Protein AF-A0A2A5YQD4-F1 (afdb_monomer_lite)

Structure (mmCIF, N/CA/C/O backbone):
data_AF-A0A2A5YQD4-F1
#
_entry.id   AF-A0A2A5YQD4-F1
#
loop_
_atom_site.group_PDB
_atom_site.id
_atom_site.type_symbol
_atom_site.label_atom_id
_atom_site.label_alt_id
_atom_site.label_comp_id
_atom_site.label_asym_id
_atom_site.label_entity_id
_atom_site.label_seq_id
_atom_site.pdbx_PDB_ins_code
_atom_site.Cartn_x
_atom_site.Cartn_y
_atom_site.Cartn_z
_atom_site.occupancy
_atom_site.B_iso_or_equiv
_atom_site.auth_seq_id
_atom_site.auth_comp_id
_atom_site.auth_asym_id
_atom_site.auth_atom_id
_atom_site.pdbx_PDB_model_num
ATOM 1 N N . MET A 1 1 ? -6.528 -7.955 1.703 1.00 68.44 1 MET A N 1
ATOM 2 C CA . MET A 1 1 ? -5.644 -9.121 1.911 1.00 68.44 1 MET A CA 1
ATOM 3 C C . MET A 1 1 ? -5.864 -9.745 3.277 1.00 68.44 1 MET A C 1
ATOM 5 O O . MET A 1 1 ? -5.708 -9.055 4.274 1.00 68.44 1 MET A O 1
ATOM 9 N N . ARG A 1 2 ? -6.193 -11.047 3.312 1.00 68.81 2 ARG A N 1
ATOM 10 C CA . ARG A 1 2 ? -6.536 -11.787 4.546 1.00 68.81 2 ARG A CA 1
ATOM 11 C C . ARG A 1 2 ? -5.654 -13.015 4.829 1.00 68.81 2 ARG A C 1
ATOM 13 O O . ARG A 1 2 ? -5.404 -13.325 5.985 1.00 68.81 2 ARG A O 1
ATOM 20 N N . PHE A 1 3 ? -5.170 -13.711 3.791 1.00 77.81 3 PHE A N 1
ATOM 21 C CA . PHE A 1 3 ? -4.450 -14.997 3.927 1.00 77.81 3 PHE A CA 1
ATOM 22 C C . PHE A 1 3 ? -3.037 -15.012 3.324 1.00 77.81 3 PHE A C 1
ATOM 24 O O . PHE A 1 3 ? -2.379 -16.049 3.323 1.00 77.81 3 PHE A O 1
ATOM 31 N N . VAL A 1 4 ? -2.567 -13.879 2.797 1.00 82.31 4 VAL A N 1
ATOM 32 C CA . VAL A 1 4 ? -1.233 -13.752 2.198 1.00 82.31 4 VAL A CA 1
ATOM 33 C C . VAL A 1 4 ? -0.372 -12.906 3.123 1.00 82.31 4 VAL A C 1
ATOM 35 O O . VAL A 1 4 ? -0.732 -11.779 3.454 1.00 82.31 4 VAL A O 1
ATOM 38 N N . GLY A 1 5 ? 0.761 -13.456 3.560 1.00 84.06 5 GLY A N 1
ATOM 39 C CA . GLY A 1 5 ? 1.696 -12.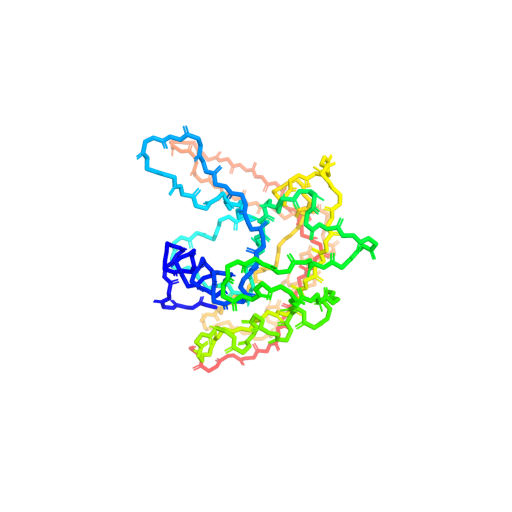734 4.414 1.00 84.06 5 GLY A CA 1
ATOM 40 C C . GLY A 1 5 ? 2.497 -11.695 3.631 1.00 84.06 5 GLY A C 1
ATOM 41 O O . GLY A 1 5 ? 2.782 -11.872 2.449 1.00 84.06 5 GLY A O 1
ATOM 42 N N . HIS A 1 6 ? 2.961 -10.649 4.314 1.00 86.12 6 HIS A N 1
ATOM 43 C CA . HIS A 1 6 ? 3.732 -9.546 3.723 1.00 86.12 6 HIS A CA 1
ATOM 44 C C . HIS A 1 6 ? 4.909 -9.994 2.826 1.00 86.12 6 HIS A C 1
ATOM 46 O O . HIS A 1 6 ? 5.147 -9.442 1.754 1.00 86.12 6 HIS A O 1
ATOM 52 N N . ARG A 1 7 ? 5.639 -11.048 3.218 1.00 87.88 7 ARG A N 1
ATOM 53 C CA . ARG A 1 7 ? 6.752 -11.585 2.410 1.00 87.88 7 ARG A CA 1
ATOM 54 C C . ARG A 1 7 ? 6.293 -12.218 1.099 1.00 87.88 7 ARG A C 1
ATOM 56 O O . ARG A 1 7 ? 7.039 -12.195 0.122 1.00 87.88 7 ARG A O 1
ATOM 63 N N . ASP A 1 8 ? 5.104 -12.804 1.082 1.00 90.75 8 ASP A N 1
ATOM 64 C CA . ASP A 1 8 ? 4.546 -13.408 -0.122 1.00 90.75 8 ASP A CA 1
ATOM 65 C C . ASP A 1 8 ? 4.038 -12.330 -1.075 1.00 90.75 8 ASP A C 1
ATOM 67 O O . ASP A 1 8 ? 4.294 -12.433 -2.273 1.00 90.75 8 ASP A O 1
ATOM 71 N N . VAL A 1 9 ? 3.466 -11.244 -0.546 1.00 90.75 9 VAL A N 1
ATOM 72 C CA . VAL A 1 9 ? 3.140 -10.026 -1.311 1.00 90.75 9 VAL A CA 1
ATOM 73 C C . VAL A 1 9 ? 4.381 -9.482 -2.003 1.00 90.75 9 VAL A C 1
ATOM 75 O O . VAL A 1 9 ? 4.385 -9.332 -3.222 1.00 90.75 9 VAL A O 1
ATOM 78 N N . ALA A 1 10 ? 5.471 -9.278 -1.256 1.00 91.62 10 ALA A N 1
ATOM 79 C CA . ALA A 1 10 ? 6.728 -8.788 -1.817 1.00 91.62 10 ALA A CA 1
ATOM 80 C C . ALA A 1 10 ? 7.238 -9.677 -2.963 1.00 91.62 10 ALA A C 1
ATOM 82 O O . ALA A 1 10 ? 7.628 -9.175 -4.013 1.00 91.62 10 ALA A O 1
ATOM 83 N N . ARG A 1 11 ? 7.171 -11.006 -2.808 1.00 92.69 11 ARG A N 1
ATOM 84 C CA . ARG A 1 11 ? 7.558 -11.961 -3.863 1.00 92.69 11 ARG A CA 1
ATOM 85 C C . ARG A 1 11 ? 6.625 -11.925 -5.074 1.00 92.69 11 ARG A C 1
ATOM 87 O O . ARG A 1 11 ? 7.086 -12.117 -6.196 1.00 92.69 11 ARG A O 1
ATOM 94 N N . ILE A 1 12 ? 5.319 -11.764 -4.861 1.00 94.69 12 ILE A N 1
ATOM 95 C CA . ILE A 1 12 ? 4.324 -11.658 -5.935 1.00 94.69 12 ILE A CA 1
ATOM 96 C C . ILE A 1 12 ? 4.598 -10.404 -6.766 1.00 94.69 12 ILE A C 1
ATOM 98 O O . ILE A 1 12 ? 4.751 -10.514 -7.982 1.00 94.69 12 ILE A O 1
ATOM 102 N N . VAL A 1 13 ? 4.750 -9.257 -6.102 1.00 94.56 13 VAL A N 1
ATOM 103 C CA . VAL A 1 13 ? 5.041 -7.974 -6.747 1.00 94.56 13 VAL A CA 1
ATOM 104 C C . VAL A 1 13 ? 6.392 -8.019 -7.462 1.00 94.56 13 VAL A C 1
ATOM 106 O O . VAL A 1 13 ? 6.462 -7.681 -8.638 1.00 94.56 13 VAL A O 1
ATOM 109 N N . GLU A 1 14 ? 7.450 -8.532 -6.822 1.00 94.50 14 GLU A N 1
ATOM 110 C CA . GLU A 1 14 ? 8.766 -8.706 -7.456 1.00 94.50 14 GLU A CA 1
ATOM 111 C C . GLU A 1 14 ? 8.674 -9.507 -8.766 1.00 94.50 14 GLU A C 1
ATOM 113 O O . GLU A 1 14 ? 9.272 -9.132 -9.778 1.00 94.50 14 GLU A O 1
ATOM 118 N N . ARG A 1 15 ? 7.910 -10.606 -8.777 1.00 94.19 15 ARG A N 1
ATOM 119 C CA . ARG A 1 15 ? 7.717 -11.415 -9.989 1.00 94.19 15 ARG A CA 1
ATOM 120 C C . ARG A 1 15 ? 6.941 -10.668 -11.070 1.00 94.19 15 ARG A C 1
ATOM 122 O O . ARG A 1 15 ? 7.309 -10.791 -12.236 1.00 94.19 15 ARG A O 1
ATOM 129 N N . ALA A 1 16 ? 5.905 -9.915 -10.704 1.00 95.31 16 ALA A N 1
ATOM 130 C CA . ALA A 1 16 ? 5.128 -9.115 -11.648 1.00 95.31 16 ALA A CA 1
ATOM 131 C C . ALA A 1 16 ? 5.992 -8.022 -12.298 1.00 95.31 16 ALA A C 1
ATOM 133 O O . ALA A 1 16 ? 6.056 -7.946 -13.524 1.00 95.31 16 ALA A O 1
ATOM 134 N N . LEU A 1 17 ? 6.760 -7.273 -11.497 1.00 94.94 17 LEU A N 1
ATOM 135 C CA . LEU A 1 17 ? 7.699 -6.248 -11.974 1.00 94.94 17 LEU A CA 1
ATOM 136 C C . LEU A 1 17 ? 8.700 -6.827 -12.981 1.00 94.94 17 LEU A C 1
ATOM 138 O O . LEU A 1 17 ? 8.888 -6.283 -14.069 1.00 94.94 17 LEU A O 1
ATOM 142 N N . ARG A 1 18 ? 9.300 -7.981 -12.657 1.00 93.12 18 ARG A N 1
ATOM 143 C CA . ARG A 1 18 ? 10.230 -8.673 -13.563 1.00 93.12 18 ARG A CA 1
ATOM 144 C C . ARG A 1 18 ? 9.552 -9.163 -14.845 1.00 93.12 18 ARG A C 1
ATOM 146 O O . ARG A 1 18 ? 10.165 -9.088 -15.907 1.00 93.12 18 ARG A O 1
ATOM 153 N N . ARG A 1 19 ? 8.314 -9.666 -14.765 1.00 93.56 19 ARG A N 1
ATOM 154 C CA . ARG A 1 19 ? 7.545 -10.152 -15.925 1.00 93.56 19 ARG A CA 1
ATOM 155 C C . ARG A 1 19 ? 7.179 -9.020 -16.884 1.00 93.56 19 ARG A C 1
ATOM 157 O O . ARG A 1 19 ? 7.265 -9.215 -18.092 1.00 93.56 19 ARG A O 1
ATOM 164 N N . CYS A 1 20 ? 6.835 -7.851 -16.353 1.00 95.12 20 CYS A N 1
ATOM 165 C CA . CYS A 1 20 ? 6.556 -6.653 -17.145 1.00 95.12 20 CYS A CA 1
ATOM 166 C C . CYS A 1 20 ? 7.819 -5.967 -17.681 1.00 95.12 20 CYS A C 1
ATOM 168 O O . CYS A 1 20 ? 7.713 -5.051 -18.489 1.00 95.12 20 CYS A O 1
ATOM 170 N N . GLY A 1 21 ? 9.011 -6.393 -17.255 1.00 94.81 21 GLY A N 1
ATOM 171 C CA . GLY A 1 21 ? 10.259 -5.742 -17.644 1.00 94.81 21 GLY A CA 1
ATOM 172 C C . GLY A 1 21 ? 10.433 -4.361 -17.014 1.00 94.81 21 GLY A C 1
ATOM 173 O O . GLY A 1 21 ? 11.082 -3.503 -17.603 1.00 94.81 21 GLY A O 1
ATOM 174 N N . VAL A 1 22 ? 9.857 -4.118 -15.834 1.00 95.69 22 VAL A N 1
ATOM 175 C CA . VAL A 1 22 ? 10.025 -2.838 -15.135 1.00 95.69 22 VAL A CA 1
ATOM 176 C C . VAL A 1 22 ? 11.511 -2.634 -14.801 1.00 95.69 22 VAL A C 1
ATOM 178 O O . VAL A 1 22 ? 12.135 -3.562 -14.272 1.00 95.69 22 VAL A O 1
ATOM 181 N N . PRO A 1 23 ? 12.098 -1.455 -15.086 1.00 94.62 23 PRO A N 1
ATOM 182 C CA . PRO A 1 23 ? 13.518 -1.172 -14.871 1.00 94.62 23 PRO A CA 1
ATOM 183 C C . PRO A 1 23 ? 13.825 -0.917 -13.385 1.00 94.62 23 PRO A C 1
ATOM 185 O O . PRO A 1 23 ? 14.161 0.187 -12.977 1.00 94.62 23 PRO A O 1
ATOM 188 N N . ILE A 1 24 ? 13.654 -1.933 -12.542 1.00 93.88 24 ILE A N 1
ATOM 189 C CA . ILE A 1 24 ? 13.845 -1.841 -11.088 1.00 93.88 24 ILE A CA 1
ATOM 190 C C . ILE A 1 24 ? 15.327 -1.878 -10.701 1.00 93.88 24 ILE A C 1
ATOM 192 O O . ILE A 1 24 ? 16.132 -2.579 -11.317 1.00 93.88 24 ILE A O 1
ATOM 196 N N . THR A 1 25 ? 15.681 -1.190 -9.617 1.00 91.50 25 THR A N 1
ATOM 197 C CA . THR A 1 25 ? 17.042 -1.220 -9.059 1.00 91.50 25 THR A CA 1
ATOM 198 C C . THR A 1 25 ? 17.227 -2.340 -8.031 1.00 91.50 25 THR A C 1
ATOM 200 O O . THR A 1 25 ? 16.292 -2.791 -7.359 1.00 91.50 25 THR A O 1
ATOM 203 N N . TYR A 1 26 ? 18.475 -2.791 -7.884 1.00 89.88 26 TYR A N 1
ATOM 204 C CA . TYR A 1 26 ? 18.849 -3.894 -6.999 1.00 89.88 26 TYR A CA 1
ATOM 205 C C . TYR A 1 26 ? 19.779 -3.433 -5.866 1.00 89.88 26 TYR A C 1
ATOM 207 O O . TYR A 1 26 ? 20.384 -2.358 -5.899 1.00 89.88 26 TYR A O 1
ATOM 215 N N . SER A 1 27 ? 19.876 -4.229 -4.803 1.00 88.88 27 SER A N 1
ATOM 216 C CA . SER A 1 27 ? 20.892 -4.053 -3.764 1.00 88.88 27 SER A CA 1
ATOM 217 C C . SER A 1 27 ? 22.297 -4.384 -4.288 1.00 88.88 27 SER A C 1
ATOM 219 O O . SER A 1 27 ? 22.463 -5.248 -5.144 1.00 88.88 27 SER A O 1
ATOM 221 N N . GLU A 1 28 ? 23.318 -3.720 -3.745 1.00 86.12 28 GLU A N 1
ATOM 222 C CA . GLU A 1 28 ? 24.723 -3.819 -4.195 1.00 86.12 28 GLU A CA 1
ATOM 223 C C . GLU A 1 28 ? 25.516 -4.954 -3.508 1.00 86.12 28 GLU A C 1
ATOM 225 O O . GLU A 1 28 ? 26.741 -4.935 -3.452 1.00 86.12 28 GLU A O 1
ATOM 230 N N . GLY A 1 29 ? 24.830 -5.952 -2.941 1.00 83.00 29 GLY A N 1
ATOM 231 C CA . GLY A 1 29 ? 25.470 -7.083 -2.258 1.00 83.00 29 GLY A CA 1
ATOM 232 C C . GLY A 1 29 ? 25.767 -8.274 -3.177 1.00 83.00 29 GLY A C 1
ATOM 233 O O . GLY A 1 29 ? 25.285 -8.348 -4.302 1.00 83.00 29 GLY A O 1
ATOM 234 N N . PHE A 1 30 ? 26.467 -9.287 -2.650 1.00 81.44 30 PHE A N 1
ATOM 235 C CA . PHE A 1 30 ? 26.767 -10.554 -3.352 1.00 81.44 30 PHE A CA 1
ATOM 236 C C . PHE A 1 30 ? 25.527 -11.378 -3.757 1.00 81.44 30 PHE A C 1
ATOM 238 O O . PHE A 1 30 ? 25.631 -12.364 -4.482 1.00 81.44 30 PHE A O 1
ATOM 245 N N . SER A 1 31 ? 24.340 -11.002 -3.285 1.00 84.06 31 SER A N 1
ATOM 246 C CA . SER A 1 31 ? 23.058 -11.554 -3.725 1.00 84.06 31 SER A CA 1
ATOM 247 C C . SER A 1 31 ? 22.077 -10.400 -3.929 1.00 84.06 31 SER A C 1
ATOM 249 O O . SER A 1 31 ? 21.348 -10.059 -2.993 1.00 84.06 31 SER A O 1
ATOM 251 N N . PRO A 1 32 ? 22.087 -9.765 -5.117 1.00 84.31 32 PRO A N 1
ATOM 252 C CA . PRO A 1 32 ? 21.243 -8.617 -5.410 1.00 84.31 32 PRO A CA 1
ATOM 253 C C . PRO A 1 32 ? 19.763 -8.954 -5.228 1.00 84.31 32 PRO A C 1
ATOM 255 O O . PRO A 1 32 ? 19.257 -9.962 -5.725 1.00 84.31 32 PRO A O 1
ATOM 258 N N . ARG A 1 33 ? 19.058 -8.101 -4.492 1.00 84.06 33 ARG A N 1
ATOM 259 C CA . ARG A 1 33 ? 17.612 -8.186 -4.262 1.00 84.06 33 ARG A CA 1
ATOM 260 C C . ARG A 1 33 ? 16.972 -6.919 -4.785 1.00 84.06 33 ARG A C 1
ATOM 262 O O . ARG A 1 33 ? 17.574 -5.853 -4.677 1.00 84.06 33 ARG A O 1
ATOM 269 N N . VAL A 1 34 ? 15.767 -7.039 -5.330 1.00 88.44 34 VAL A N 1
ATOM 270 C CA . VAL A 1 34 ? 14.979 -5.866 -5.714 1.00 88.44 34 VAL A CA 1
ATOM 271 C C . VAL A 1 34 ? 14.804 -4.989 -4.480 1.00 88.44 34 VAL A C 1
ATOM 273 O O . VAL A 1 34 ? 14.445 -5.485 -3.408 1.00 88.44 34 VAL A O 1
ATOM 276 N N . ARG A 1 35 ? 15.113 -3.699 -4.615 1.00 90.19 35 ARG A N 1
ATOM 277 C CA . ARG A 1 35 ? 14.842 -2.730 -3.554 1.00 90.19 35 ARG A CA 1
ATOM 278 C C . ARG A 1 35 ? 13.350 -2.415 -3.586 1.00 90.19 35 ARG A C 1
ATOM 280 O O . ARG A 1 35 ? 12.814 -2.112 -4.643 1.00 90.19 35 ARG A O 1
ATOM 287 N N . MET A 1 36 ? 12.690 -2.524 -2.441 1.00 91.38 36 MET A N 1
ATOM 288 C CA . MET A 1 36 ? 11.271 -2.213 -2.280 1.00 91.38 36 MET A CA 1
ATOM 289 C C . MET A 1 36 ? 11.062 -1.645 -0.884 1.00 91.38 36 MET A C 1
ATOM 291 O O . MET A 1 36 ? 11.608 -2.187 0.082 1.00 91.38 36 MET A O 1
ATOM 295 N N . SER A 1 37 ? 10.259 -0.596 -0.783 1.00 90.69 37 SER A N 1
ATOM 296 C CA . SER A 1 37 ? 9.850 -0.005 0.488 1.00 90.69 37 SER A CA 1
ATOM 297 C C . SER A 1 37 ? 8.344 -0.139 0.617 1.00 90.69 37 SER A C 1
ATOM 299 O O . SER A 1 37 ? 7.624 0.129 -0.335 1.00 90.69 37 SER A O 1
ATOM 301 N N . PHE A 1 38 ? 7.865 -0.554 1.781 1.00 89.25 38 PHE A N 1
ATOM 302 C CA . PHE A 1 38 ? 6.435 -0.634 2.061 1.00 89.25 38 PHE A CA 1
ATOM 303 C C . PHE A 1 38 ? 6.017 0.525 2.960 1.00 89.25 38 PHE A C 1
ATOM 305 O O . PHE A 1 38 ? 6.837 1.054 3.721 1.00 89.25 38 PHE A O 1
ATOM 312 N N . GLY A 1 39 ? 4.741 0.896 2.866 1.00 87.38 39 GLY A N 1
ATOM 313 C CA . GLY A 1 39 ? 4.101 1.847 3.767 1.00 87.38 39 GLY A CA 1
ATOM 314 C C . GLY A 1 39 ? 3.989 1.321 5.203 1.00 87.38 39 GLY A C 1
ATOM 315 O O . GLY A 1 39 ? 4.891 0.665 5.732 1.00 87.38 39 GLY A O 1
ATOM 316 N N . LEU A 1 40 ? 2.878 1.637 5.868 1.00 84.31 40 LEU A N 1
ATOM 317 C CA . LEU A 1 40 ? 2.657 1.199 7.245 1.00 84.31 40 LEU A CA 1
ATOM 318 C C . LEU A 1 40 ? 2.459 -0.317 7.313 1.00 84.31 40 LEU A C 1
ATOM 320 O O . LEU A 1 40 ? 1.665 -0.892 6.573 1.00 84.31 40 LEU A O 1
ATOM 324 N N . ALA A 1 41 ? 3.176 -0.962 8.232 1.00 79.88 41 ALA A N 1
ATOM 325 C CA . ALA A 1 41 ? 3.015 -2.385 8.474 1.00 79.88 41 ALA A CA 1
ATOM 326 C C . ALA A 1 41 ? 1.700 -2.651 9.214 1.00 79.88 41 ALA A C 1
ATOM 328 O O . ALA A 1 41 ? 1.452 -2.088 10.283 1.00 79.88 41 ALA A O 1
ATOM 329 N N . LEU A 1 42 ? 0.891 -3.558 8.673 1.00 82.25 42 LEU A N 1
ATOM 330 C CA . LEU A 1 42 ? -0.311 -4.026 9.343 1.00 82.25 42 LEU A CA 1
ATOM 331 C C . LEU A 1 42 ? 0.054 -4.928 10.542 1.00 82.25 42 LEU A C 1
ATOM 333 O O . LEU A 1 42 ? 0.929 -5.794 10.406 1.00 82.25 42 LEU A O 1
ATOM 337 N N . PRO A 1 43 ? -0.597 -4.781 11.711 1.00 80.69 43 PRO A N 1
ATOM 338 C CA . PRO A 1 43 ? -0.397 -5.706 12.820 1.00 80.69 43 PRO A CA 1
ATOM 339 C C . PRO A 1 43 ? -0.849 -7.132 12.473 1.00 80.69 43 PRO A C 1
ATOM 341 O O . PRO A 1 43 ? -1.717 -7.355 11.629 1.00 80.69 43 PRO A O 1
ATOM 344 N N . THR A 1 44 ? -0.285 -8.122 13.166 1.00 79.00 44 THR A N 1
ATOM 345 C CA . THR A 1 44 ? -0.673 -9.530 13.003 1.00 79.00 44 THR A CA 1
ATOM 346 C C . THR A 1 44 ? -2.168 -9.728 13.281 1.00 79.00 44 THR A C 1
ATOM 348 O O . THR A 1 44 ? -2.695 -9.142 14.223 1.00 79.00 44 THR A O 1
ATOM 351 N N . CYS A 1 45 ? -2.819 -10.602 12.504 1.00 80.12 45 CYS A N 1
ATOM 352 C CA . CYS A 1 45 ? -4.251 -10.943 12.581 1.00 80.12 45 CYS A CA 1
ATOM 353 C C . CYS A 1 45 ? -5.233 -9.872 12.081 1.00 80.12 45 CYS A C 1
ATOM 355 O O . CYS A 1 45 ? -6.437 -10.062 12.228 1.00 80.12 45 CYS A O 1
ATOM 357 N N . TYR A 1 46 ? -4.752 -8.800 11.455 1.00 85.69 46 TYR A N 1
ATOM 358 C CA . TYR A 1 46 ? -5.607 -7.844 10.756 1.00 85.69 46 TYR A CA 1
ATOM 359 C C . TYR A 1 46 ? -5.603 -8.112 9.251 1.00 85.69 46 TYR A C 1
ATOM 361 O O . TYR A 1 46 ? -4.691 -8.751 8.718 1.00 85.69 46 TYR A O 1
ATOM 369 N N . GLU A 1 47 ? -6.629 -7.612 8.568 1.00 87.62 47 GLU A N 1
ATOM 370 C CA . GLU A 1 47 ? -6.690 -7.553 7.110 1.00 87.62 47 GLU A CA 1
ATOM 371 C C . GLU A 1 47 ? -6.528 -6.108 6.628 1.00 87.62 47 GLU A C 1
ATOM 373 O O . GLU A 1 47 ? -6.899 -5.166 7.322 1.00 87.62 47 GLU A O 1
ATOM 378 N N . SER A 1 48 ? -5.925 -5.946 5.454 1.00 86.75 48 SER A N 1
ATOM 379 C CA . SER A 1 48 ? -5.708 -4.646 4.806 1.00 86.75 48 SER A CA 1
ATOM 380 C C . SER A 1 48 ? -6.502 -4.576 3.507 1.00 86.75 48 SER A C 1
ATOM 382 O O . SER A 1 48 ? -6.611 -5.586 2.809 1.00 86.75 48 SER A O 1
ATOM 384 N N . GLU A 1 49 ? -7.048 -3.415 3.155 1.00 87.31 49 GLU A N 1
ATOM 385 C CA . GLU A 1 49 ? -7.723 -3.213 1.865 1.00 87.31 49 GLU A CA 1
ATOM 386 C C . GLU A 1 49 ? -6.728 -2.970 0.727 1.00 87.31 49 GLU A C 1
ATOM 388 O O . GLU A 1 49 ? -6.915 -3.487 -0.374 1.00 87.31 49 GLU A O 1
ATOM 393 N N . ALA A 1 50 ? -5.638 -2.251 1.004 1.00 88.94 50 ALA A N 1
ATOM 394 C CA . ALA A 1 50 ? -4.619 -1.899 0.025 1.00 88.94 50 ALA A CA 1
ATOM 395 C C . ALA A 1 50 ? -3.235 -1.798 0.674 1.00 88.94 50 ALA A C 1
ATOM 397 O O . ALA A 1 50 ? -3.081 -1.287 1.782 1.00 88.94 50 ALA A O 1
ATOM 398 N N . GLU A 1 51 ? -2.213 -2.244 -0.053 1.00 88.81 51 GLU A N 1
ATOM 399 C CA . GLU A 1 51 ? -0.815 -2.091 0.345 1.00 88.81 51 GLU A CA 1
ATOM 400 C C . GLU A 1 51 ? -0.145 -1.034 -0.525 1.00 88.81 51 GLU A C 1
ATOM 402 O O . GLU A 1 51 ? -0.195 -1.107 -1.753 1.00 88.81 51 GLU A O 1
ATOM 407 N N . TYR A 1 52 ? 0.531 -0.089 0.119 1.00 90.81 52 TYR A N 1
ATOM 408 C CA . TYR A 1 52 ? 1.337 0.919 -0.558 1.00 90.81 52 TYR A CA 1
ATOM 409 C C . TYR A 1 52 ? 2.794 0.468 -0.582 1.00 90.81 52 TYR A C 1
ATOM 411 O O . TYR A 1 52 ? 3.341 0.045 0.445 1.00 90.81 52 TYR A O 1
ATOM 419 N N . LEU A 1 53 ? 3.428 0.573 -1.748 1.00 92.75 53 LEU A N 1
ATOM 420 C CA . LEU A 1 53 ? 4.832 0.235 -1.929 1.00 92.75 53 LEU A CA 1
ATOM 421 C C . LEU A 1 53 ? 5.506 1.177 -2.923 1.00 92.75 53 LEU A C 1
ATOM 423 O O . LEU A 1 53 ? 4.902 1.562 -3.919 1.00 92.75 53 LEU A O 1
ATOM 427 N N . ASP A 1 54 ? 6.776 1.469 -2.662 1.00 93.69 54 ASP A N 1
ATOM 428 C CA . ASP A 1 54 ? 7.669 2.179 -3.568 1.00 93.69 54 ASP A CA 1
ATOM 429 C C . ASP A 1 54 ? 8.699 1.210 -4.132 1.00 93.69 54 ASP A C 1
ATOM 431 O O . ASP A 1 54 ? 9.296 0.399 -3.408 1.00 93.69 54 ASP A O 1
ATOM 435 N N . VAL A 1 55 ? 8.964 1.352 -5.429 1.00 93.62 55 VAL A N 1
ATOM 436 C CA . VAL A 1 55 ? 10.022 0.619 -6.119 1.00 93.62 55 VAL A CA 1
ATOM 437 C C . VAL A 1 55 ? 10.932 1.617 -6.826 1.00 93.62 55 VAL A C 1
ATOM 439 O O . VAL A 1 55 ? 10.504 2.254 -7.786 1.00 93.62 55 VAL A O 1
ATOM 442 N N . PRO A 1 56 ? 12.194 1.767 -6.394 1.00 93.31 56 PRO A N 1
ATOM 443 C CA . PRO A 1 56 ? 13.150 2.609 -7.094 1.00 93.31 56 PRO A CA 1
ATOM 444 C C . PRO A 1 56 ? 13.460 2.049 -8.485 1.00 93.31 56 PRO A C 1
ATOM 446 O O . PRO A 1 56 ? 13.941 0.916 -8.622 1.00 93.31 56 PRO A O 1
ATOM 449 N N . LEU A 1 57 ? 13.223 2.882 -9.494 1.00 94.00 57 LEU A N 1
ATOM 450 C CA . LEU A 1 57 ? 13.530 2.615 -10.895 1.00 94.00 57 LEU A CA 1
ATOM 451 C C . LEU A 1 57 ? 14.927 3.124 -11.269 1.00 94.00 57 LEU A C 1
ATOM 453 O O . LEU A 1 57 ? 15.483 4.003 -10.607 1.00 94.00 57 LEU A O 1
ATOM 457 N N . ASP A 1 58 ? 15.487 2.556 -12.332 1.00 92.19 58 ASP A N 1
ATOM 458 C CA . ASP A 1 58 ? 16.649 3.104 -13.019 1.00 92.19 58 ASP A CA 1
ATOM 459 C C . ASP A 1 58 ? 16.260 4.445 -13.670 1.00 92.19 58 ASP A C 1
ATOM 461 O O . ASP A 1 58 ? 15.383 4.455 -14.542 1.00 92.19 58 ASP A O 1
ATOM 465 N N . PRO A 1 59 ? 16.859 5.577 -13.250 1.00 89.06 59 PRO A N 1
ATOM 466 C CA . PRO A 1 59 ? 16.489 6.897 -13.754 1.00 89.06 59 PRO A CA 1
ATOM 467 C C . PRO A 1 59 ? 16.706 7.044 -15.262 1.00 89.06 59 PRO A C 1
ATOM 469 O O . PRO A 1 59 ? 15.940 7.758 -15.902 1.00 89.06 59 PRO A O 1
ATOM 472 N N . ASP A 1 60 ? 17.679 6.338 -15.844 1.00 91.94 60 ASP A N 1
ATOM 473 C CA . ASP A 1 60 ? 17.954 6.404 -17.286 1.00 91.94 60 ASP A CA 1
ATOM 474 C C . ASP A 1 60 ? 16.869 5.693 -18.117 1.00 91.94 60 ASP A C 1
ATOM 476 O O . ASP A 1 60 ? 16.767 5.880 -19.330 1.00 91.94 60 ASP A O 1
ATOM 480 N N . SER A 1 61 ? 16.030 4.890 -17.457 1.00 93.75 61 SER A N 1
ATOM 481 C CA . SER A 1 61 ? 14.914 4.160 -18.061 1.00 93.75 61 SER A CA 1
ATOM 482 C C . SER A 1 61 ? 13.563 4.868 -17.880 1.00 93.75 61 SER A C 1
ATOM 484 O O . SER A 1 61 ? 12.525 4.298 -18.223 1.00 93.75 61 SER A O 1
ATOM 486 N N . VAL A 1 62 ? 13.547 6.097 -17.353 1.00 92.88 62 VAL A N 1
ATOM 487 C CA . VAL A 1 62 ? 12.342 6.931 -17.242 1.00 92.88 62 VAL A CA 1
ATOM 488 C C . VAL A 1 62 ? 12.523 8.186 -18.093 1.00 92.88 62 VAL A C 1
ATOM 490 O O . VAL A 1 62 ? 13.342 9.045 -17.779 1.00 92.88 62 VAL A O 1
ATOM 493 N N . VAL A 1 63 ? 11.748 8.307 -19.171 1.00 87.56 63 VAL A N 1
ATOM 494 C CA . VAL A 1 63 ? 11.850 9.415 -20.136 1.00 87.56 63 VAL A CA 1
ATOM 495 C C . VAL A 1 63 ? 10.481 10.060 -20.289 1.00 87.56 63 VAL A C 1
ATOM 497 O O . VAL A 1 63 ? 9.517 9.376 -20.621 1.00 87.56 63 VAL A O 1
ATOM 500 N N . ASP A 1 64 ? 10.384 11.363 -20.017 1.00 87.69 64 ASP A N 1
ATOM 501 C CA . ASP A 1 64 ? 9.139 12.143 -20.107 1.00 87.69 64 ASP A CA 1
ATOM 502 C C . ASP A 1 64 ? 7.945 11.501 -19.365 1.00 87.69 64 ASP A C 1
ATOM 504 O O . ASP A 1 64 ? 6.815 11.479 -19.855 1.00 87.69 64 ASP A O 1
ATOM 508 N N . GLY A 1 65 ? 8.202 10.930 -18.181 1.00 85.56 65 GLY A N 1
ATOM 509 C CA . GLY A 1 65 ? 7.190 10.241 -17.366 1.00 85.56 65 GLY A CA 1
ATOM 510 C C . GLY A 1 65 ? 6.777 8.860 -17.892 1.00 85.56 65 GLY A C 1
ATOM 511 O O . GLY A 1 65 ? 5.859 8.243 -17.356 1.00 85.56 65 GLY A O 1
ATOM 512 N N . GLN A 1 66 ? 7.440 8.352 -18.931 1.00 93.75 66 GLN A N 1
ATOM 513 C CA . GLN A 1 66 ? 7.221 7.012 -19.468 1.00 93.75 66 GLN A CA 1
ATOM 514 C C . GLN A 1 66 ? 8.316 6.051 -19.018 1.00 93.75 66 GLN A C 1
ATOM 516 O O . GLN A 1 66 ? 9.472 6.428 -18.834 1.00 93.75 66 GLN A O 1
ATOM 521 N N . ILE A 1 67 ? 7.944 4.783 -18.876 1.00 96.56 67 ILE A N 1
ATOM 522 C CA . ILE A 1 67 ? 8.802 3.724 -18.359 1.00 96.56 67 ILE A CA 1
ATOM 523 C C . ILE A 1 67 ? 9.307 2.891 -19.536 1.00 96.56 67 ILE A C 1
ATOM 525 O O . ILE A 1 67 ? 8.553 2.121 -20.143 1.00 96.56 67 ILE A O 1
ATOM 529 N N . ALA A 1 68 ? 10.592 3.033 -19.855 1.00 96.38 68 ALA A N 1
ATOM 530 C CA . ALA A 1 68 ? 11.279 2.183 -20.814 1.00 96.38 68 ALA A CA 1
ATOM 531 C C . ALA A 1 68 ? 11.547 0.815 -20.177 1.00 96.38 68 ALA A C 1
ATOM 533 O O . ALA A 1 68 ? 12.247 0.681 -19.173 1.00 96.38 68 ALA A O 1
ATOM 534 N N . CYS A 1 69 ? 10.951 -0.221 -20.752 1.00 95.50 69 CYS A N 1
ATOM 535 C CA . CYS A 1 69 ? 11.049 -1.567 -20.218 1.00 95.50 69 CYS A CA 1
ATOM 536 C C . CYS A 1 69 ? 12.398 -2.206 -20.568 1.00 95.50 69 CYS A C 1
ATOM 538 O O . CYS A 1 69 ? 12.990 -1.967 -21.622 1.00 95.50 69 CYS A O 1
ATOM 540 N N . THR A 1 70 ? 12.857 -3.085 -19.685 1.00 91.75 70 THR A N 1
ATOM 541 C CA . THR A 1 70 ? 14.121 -3.821 -19.765 1.00 91.75 70 THR A CA 1
ATOM 542 C C . THR A 1 70 ? 13.866 -5.333 -19.736 1.00 91.75 70 THR A C 1
ATOM 544 O O . THR A 1 70 ? 12.742 -5.798 -19.519 1.00 91.75 70 THR A O 1
ATOM 547 N N . GLY A 1 71 ? 14.901 -6.138 -19.992 1.00 87.75 71 GLY A N 1
ATOM 548 C CA . GLY A 1 71 ? 14.794 -7.601 -19.967 1.00 87.75 71 GLY A CA 1
ATOM 549 C C . GLY A 1 71 ? 13.745 -8.132 -20.952 1.00 87.75 71 GLY A C 1
ATOM 550 O O . GLY A 1 71 ? 13.794 -7.826 -22.139 1.00 87.75 71 GLY A O 1
ATOM 551 N N . TRP A 1 72 ? 12.772 -8.909 -20.464 1.00 80.38 72 TRP A N 1
ATOM 552 C CA . TRP A 1 72 ? 11.701 -9.506 -21.284 1.00 80.38 72 TRP A CA 1
ATOM 553 C C . TRP A 1 72 ? 10.805 -8.480 -21.998 1.00 80.38 72 TRP A C 1
ATOM 555 O O . TRP A 1 72 ? 10.143 -8.821 -22.976 1.00 80.38 72 TRP A O 1
ATOM 565 N N . GLY A 1 73 ? 10.768 -7.240 -21.503 1.00 83.25 73 GLY A N 1
ATOM 566 C CA . GLY A 1 73 ? 10.011 -6.134 -22.087 1.00 83.25 73 GLY A CA 1
ATOM 567 C C . GLY A 1 73 ? 10.854 -5.186 -22.940 1.00 83.25 73 GLY A C 1
ATOM 568 O O . GLY A 1 73 ? 10.334 -4.152 -23.348 1.00 83.25 73 GLY A O 1
ATOM 569 N N . GLN A 1 74 ? 12.133 -5.491 -23.189 1.00 89.62 74 GLN A N 1
ATOM 570 C CA . GLN A 1 74 ? 13.059 -4.574 -23.855 1.00 89.62 74 GLN A CA 1
ATOM 571 C C . GLN A 1 74 ? 12.493 -4.013 -25.170 1.00 89.62 74 GLN A C 1
ATOM 573 O O . GLN A 1 74 ? 11.983 -4.751 -26.013 1.00 89.62 74 GLN A O 1
ATOM 578 N N . GLY A 1 75 ? 12.594 -2.691 -25.333 1.00 89.25 75 GLY A N 1
ATOM 579 C CA . GLY A 1 75 ? 12.080 -1.961 -26.498 1.00 89.25 75 GLY A CA 1
ATOM 580 C C . GLY A 1 75 ? 10.615 -1.528 -26.385 1.00 89.25 75 GLY A C 1
ATOM 581 O O . GLY A 1 75 ? 10.150 -0.765 -27.229 1.00 89.25 75 GLY A O 1
ATOM 582 N N . LYS A 1 76 ? 9.890 -1.961 -25.347 1.00 93.81 76 LYS A N 1
ATOM 583 C CA . LYS A 1 76 ? 8.574 -1.409 -25.006 1.00 93.81 76 LYS A CA 1
ATOM 584 C C . LYS A 1 76 ? 8.733 -0.172 -24.132 1.00 93.81 76 LYS A C 1
ATOM 586 O O . LYS A 1 76 ? 9.604 -0.123 -23.265 1.00 93.81 76 LYS A O 1
ATOM 591 N N . ILE A 1 77 ? 7.852 0.796 -24.337 1.00 95.69 77 ILE A N 1
ATOM 592 C CA . ILE A 1 77 ? 7.725 1.982 -23.498 1.00 95.69 77 ILE A CA 1
ATOM 593 C C . ILE A 1 77 ? 6.263 2.060 -23.074 1.00 95.69 77 ILE A C 1
ATOM 595 O O . ILE A 1 77 ? 5.368 1.906 -23.908 1.00 95.69 77 ILE A O 1
ATOM 599 N N . HIS A 1 78 ? 6.033 2.244 -21.779 1.00 96.62 78 HIS A N 1
ATOM 600 C CA . HIS A 1 78 ? 4.696 2.324 -21.208 1.00 96.62 78 HIS A CA 1
ATOM 601 C C . HIS A 1 78 ? 4.493 3.667 -20.514 1.00 96.62 78 HIS A C 1
ATOM 603 O O . HIS A 1 78 ? 5.344 4.098 -19.736 1.00 96.62 78 HIS A O 1
ATOM 609 N N . SER A 1 79 ? 3.345 4.305 -20.749 1.00 96.56 79 SER A N 1
ATOM 610 C CA . SER A 1 79 ? 2.844 5.321 -19.819 1.00 96.56 79 SER A CA 1
ATOM 611 C C . SER A 1 79 ? 2.508 4.682 -18.466 1.00 96.56 79 SER A C 1
ATOM 613 O O . SER A 1 79 ? 2.386 3.457 -18.364 1.00 96.56 79 SER A O 1
ATOM 615 N N . GLU A 1 80 ? 2.292 5.495 -17.433 1.00 95.88 80 GLU A N 1
ATOM 616 C CA . GLU A 1 80 ? 1.856 5.014 -16.114 1.00 95.88 80 GLU A CA 1
ATOM 617 C C . GLU A 1 80 ? 0.605 4.132 -16.201 1.00 95.88 80 GLU A C 1
ATOM 619 O O . GLU A 1 80 ? 0.574 3.038 -15.644 1.00 95.88 80 GLU A O 1
ATOM 624 N N . GLN A 1 81 ? -0.397 4.552 -16.981 1.00 96.31 81 GLN A N 1
ATOM 625 C CA . GLN A 1 81 ? -1.648 3.806 -17.143 1.00 96.31 81 GLN A CA 1
ATOM 626 C C . GLN A 1 81 ? -1.419 2.467 -17.852 1.00 96.31 81 GLN A C 1
ATOM 628 O O . GLN A 1 81 ? -1.976 1.445 -17.458 1.00 96.31 81 GLN A O 1
ATOM 633 N N . GLN A 1 82 ? -0.579 2.447 -18.890 1.00 97.12 82 GLN A N 1
ATOM 634 C CA . GLN A 1 82 ? -0.245 1.206 -19.591 1.00 97.12 82 GLN A CA 1
ATOM 635 C C . GLN A 1 82 ? 0.541 0.249 -18.690 1.00 97.12 82 GLN A C 1
ATOM 637 O O . GLN A 1 82 ? 0.289 -0.954 -18.711 1.00 97.12 82 GLN A O 1
ATOM 642 N N . MET A 1 83 ? 1.459 0.778 -17.878 1.00 97.00 83 MET A N 1
ATOM 643 C CA . MET A 1 83 ? 2.217 -0.015 -16.915 1.00 97.00 83 MET A CA 1
ATOM 644 C C . MET A 1 83 ? 1.314 -0.565 -15.808 1.00 97.00 83 MET A C 1
ATOM 646 O O . MET A 1 83 ? 1.445 -1.731 -15.444 1.00 97.00 83 MET A O 1
ATOM 650 N N . GLN A 1 84 ? 0.371 0.235 -15.306 1.00 97.50 84 GLN A N 1
ATOM 651 C CA . GLN A 1 84 ? -0.621 -0.205 -14.329 1.00 97.50 84 GLN A CA 1
ATOM 652 C C . GLN A 1 84 ? -1.424 -1.400 -14.858 1.00 97.50 84 GLN A C 1
ATOM 654 O O . GLN A 1 84 ? -1.525 -2.416 -14.173 1.00 97.50 84 GLN A O 1
ATOM 659 N N . ILE A 1 85 ? -1.936 -1.312 -16.092 1.00 97.19 85 ILE A N 1
ATOM 660 C CA . ILE A 1 85 ? -2.672 -2.408 -16.741 1.00 97.19 85 ILE A CA 1
ATOM 661 C C . ILE A 1 85 ? -1.778 -3.644 -16.880 1.00 97.19 85 ILE A C 1
ATOM 663 O O . ILE A 1 85 ? -2.158 -4.726 -16.435 1.00 97.19 85 ILE A O 1
ATOM 667 N N . ALA A 1 86 ? -0.571 -3.480 -17.428 1.00 96.38 86 ALA A N 1
ATOM 668 C CA . ALA A 1 86 ? 0.362 -4.586 -17.624 1.00 96.38 86 ALA A CA 1
ATOM 669 C C . ALA A 1 86 ? 0.724 -5.280 -16.300 1.00 96.38 86 ALA A C 1
ATOM 671 O O . ALA A 1 86 ? 0.809 -6.505 -16.250 1.00 96.38 86 ALA A O 1
ATOM 672 N N . LEU A 1 87 ? 0.919 -4.521 -15.216 1.00 96.62 87 LEU A N 1
ATOM 673 C CA . LEU A 1 87 ? 1.188 -5.073 -13.890 1.00 96.62 87 LEU A CA 1
ATOM 674 C C . LEU A 1 87 ? -0.024 -5.797 -13.303 1.00 96.62 87 LEU A C 1
ATOM 676 O O . LEU A 1 87 ? 0.159 -6.885 -12.764 1.00 96.62 87 LEU A O 1
ATOM 680 N N . SER A 1 88 ? -1.238 -5.261 -13.434 1.00 97.00 88 SER A N 1
ATOM 681 C CA . SER A 1 88 ? -2.459 -5.959 -13.006 1.00 97.00 88 SER A CA 1
ATOM 682 C C . SER A 1 88 ? -2.642 -7.284 -13.753 1.00 97.00 88 SER A C 1
ATOM 684 O O . SER A 1 88 ? -2.857 -8.317 -13.128 1.00 97.00 88 SER A O 1
ATOM 686 N N . GLU A 1 89 ? -2.425 -7.311 -15.071 1.00 96.25 89 GLU A N 1
ATOM 687 C CA . GLU A 1 89 ? -2.403 -8.556 -15.860 1.00 96.25 89 GLU A CA 1
ATOM 688 C C . GLU A 1 89 ? -1.231 -9.480 -15.472 1.00 96.25 89 GLU A C 1
ATOM 690 O O . GLU A 1 89 ? -1.265 -10.705 -15.659 1.00 96.25 89 GLU A O 1
ATOM 695 N N . ALA A 1 90 ? -0.151 -8.904 -14.934 1.00 95.94 90 ALA A N 1
ATOM 696 C CA . ALA A 1 90 ? 1.003 -9.648 -14.460 1.00 95.94 90 ALA A CA 1
ATOM 697 C C . ALA A 1 90 ? 0.793 -10.311 -13.082 1.00 95.94 90 ALA A C 1
ATOM 699 O O . ALA A 1 90 ? 1.510 -11.255 -12.719 1.00 95.94 90 ALA A O 1
ATOM 700 N N . LEU A 1 91 ? -0.172 -9.828 -12.309 1.00 95.94 91 LEU A N 1
ATOM 701 C CA . LEU A 1 91 ? -0.459 -10.303 -10.966 1.00 95.94 91 LEU A CA 1
ATOM 702 C C . LEU A 1 91 ? -1.356 -11.557 -10.989 1.00 95.94 91 LEU A C 1
ATOM 704 O O . LEU A 1 91 ? -2.030 -11.848 -11.977 1.00 95.94 91 LEU A O 1
ATOM 708 N N . PRO A 1 92 ? -1.305 -12.393 -9.937 1.00 94.25 92 PRO A N 1
ATOM 709 C CA . PRO A 1 92 ? -2.225 -13.514 -9.793 1.00 94.25 92 PRO A CA 1
ATOM 710 C C . PRO A 1 92 ? -3.643 -13.018 -9.480 1.00 94.25 92 PRO A C 1
ATOM 712 O O . PRO A 1 92 ? -3.821 -11.946 -8.911 1.00 94.25 92 PRO A O 1
ATOM 715 N N . THR A 1 93 ? -4.652 -13.840 -9.773 1.00 91.19 93 THR A N 1
ATOM 716 C CA . THR A 1 93 ? -6.047 -13.551 -9.413 1.00 91.19 93 THR A CA 1
ATOM 717 C C . THR A 1 93 ? -6.179 -13.163 -7.935 1.00 91.19 93 THR A C 1
ATOM 719 O O . THR A 1 93 ? -5.646 -13.849 -7.060 1.00 91.19 93 THR A O 1
ATOM 722 N N . GLY A 1 94 ? -6.907 -12.075 -7.670 1.00 89.19 94 GLY A N 1
ATOM 723 C CA . GLY A 1 94 ? -7.071 -11.497 -6.332 1.00 89.19 94 GLY A CA 1
ATOM 724 C C . GLY A 1 94 ? -6.047 -10.412 -5.977 1.00 89.19 94 GLY A C 1
ATOM 725 O O . GLY A 1 94 ? -6.041 -9.952 -4.836 1.00 89.19 94 GLY A O 1
ATOM 726 N N . PHE A 1 95 ? -5.190 -10.018 -6.922 1.00 92.38 95 PHE A N 1
ATOM 727 C CA . PHE A 1 95 ? -4.280 -8.882 -6.809 1.00 92.38 95 PHE A CA 1
ATOM 728 C C . PHE A 1 95 ? -4.462 -7.952 -8.004 1.00 92.38 95 PHE A C 1
ATOM 730 O O . PHE A 1 95 ? -4.298 -8.383 -9.140 1.00 92.38 95 PHE A O 1
ATOM 737 N N . ASP A 1 96 ? -4.695 -6.675 -7.721 1.00 93.81 96 ASP A N 1
ATOM 738 C CA . ASP A 1 96 ? -4.842 -5.629 -8.727 1.00 93.81 96 ASP A CA 1
ATOM 739 C C . ASP A 1 96 ? -3.963 -4.433 -8.359 1.00 93.81 96 ASP A C 1
ATOM 741 O O . ASP A 1 96 ? -3.841 -4.069 -7.184 1.00 93.81 96 ASP A O 1
ATOM 745 N N . VAL A 1 97 ? -3.361 -3.792 -9.361 1.00 96.38 97 VAL A N 1
ATOM 746 C CA . VAL A 1 97 ? -2.744 -2.477 -9.177 1.00 96.38 97 VAL A CA 1
ATOM 747 C C . VAL A 1 97 ? -3.840 -1.426 -9.287 1.00 96.38 97 VAL A C 1
ATOM 749 O O . VAL A 1 97 ? -4.285 -1.078 -10.381 1.00 96.38 97 VAL A O 1
ATOM 752 N N . VAL A 1 98 ? -4.281 -0.917 -8.138 1.00 95.25 98 VAL A N 1
ATOM 753 C CA . VAL A 1 98 ? -5.355 0.087 -8.050 1.00 95.25 98 VAL A CA 1
ATOM 754 C C . VAL A 1 98 ? -4.899 1.493 -8.447 1.00 95.25 98 VAL A C 1
ATOM 756 O O . VAL A 1 98 ? -5.685 2.261 -8.994 1.00 95.25 98 VAL A O 1
ATOM 759 N N . ALA A 1 99 ? -3.625 1.814 -8.221 1.00 95.19 99 ALA A N 1
ATOM 760 C CA . ALA A 1 99 ? -3.007 3.079 -8.598 1.00 95.19 99 ALA A CA 1
ATOM 761 C C . ALA A 1 99 ? -1.505 2.886 -8.841 1.00 95.19 99 ALA A C 1
ATOM 763 O O . ALA A 1 99 ? -0.870 2.046 -8.201 1.00 95.19 99 ALA A O 1
ATOM 764 N N . LEU A 1 100 ? -0.948 3.677 -9.756 1.00 95.94 100 LEU A N 1
ATOM 765 C CA . LEU A 1 100 ? 0.480 3.738 -10.046 1.00 95.94 100 LEU A CA 1
ATOM 766 C C . LEU A 1 100 ? 0.841 5.176 -10.420 1.00 95.94 100 LEU A C 1
ATOM 768 O O . LEU A 1 100 ? 0.143 5.788 -11.221 1.00 95.94 100 LEU A O 1
ATOM 772 N N . THR A 1 101 ? 1.926 5.685 -9.845 1.00 93.75 101 THR A N 1
ATOM 773 C CA . THR A 1 101 ? 2.510 6.993 -10.168 1.00 93.75 101 THR A CA 1
ATOM 774 C C . THR A 1 101 ? 4.029 6.854 -10.213 1.00 93.75 101 THR A C 1
ATOM 776 O O . THR A 1 101 ? 4.606 6.067 -9.453 1.00 93.75 101 THR A O 1
ATOM 779 N N . VAL A 1 102 ? 4.680 7.577 -11.119 1.00 92.81 102 VAL A N 1
ATOM 780 C CA . VAL A 1 102 ? 6.134 7.704 -11.185 1.00 92.81 102 VAL A CA 1
ATOM 781 C C . VAL A 1 102 ? 6.523 9.014 -10.518 1.00 92.81 102 VAL A C 1
ATOM 783 O O . VAL A 1 102 ? 6.395 10.097 -11.083 1.00 92.81 102 VAL A O 1
ATOM 786 N N . GLU A 1 103 ? 7.053 8.903 -9.307 1.00 89.69 103 GLU A N 1
ATOM 787 C CA . GLU A 1 103 ? 7.509 10.060 -8.543 1.00 89.69 103 GLU A CA 1
ATOM 788 C C . GLU A 1 103 ? 9.006 10.328 -8.767 1.00 89.69 103 GLU A C 1
ATOM 790 O O . GLU A 1 103 ? 9.809 9.390 -8.879 1.00 89.69 103 GLU A O 1
ATOM 795 N N . PRO A 1 104 ? 9.433 11.603 -8.791 1.00 85.44 104 PRO A N 1
ATOM 796 C CA . PRO A 1 104 ? 10.844 11.941 -8.821 1.00 85.44 104 PRO A CA 1
ATOM 797 C C . PRO A 1 104 ? 11.547 11.468 -7.544 1.00 85.44 104 PRO A C 1
ATOM 799 O O . PRO A 1 104 ? 10.993 11.437 -6.442 1.00 85.44 104 PRO A O 1
ATOM 802 N N . LYS A 1 105 ? 12.835 11.149 -7.674 1.00 82.81 105 LYS A N 1
ATOM 803 C CA . LYS A 1 105 ? 13.660 10.765 -6.527 1.00 82.81 105 LYS A CA 1
ATOM 804 C C . LYS A 1 105 ? 13.751 11.917 -5.517 1.00 82.81 105 LYS A C 1
ATOM 806 O O . LYS A 1 105 ? 14.059 13.045 -5.890 1.00 82.81 105 LYS A O 1
ATOM 811 N N . GLY A 1 106 ? 13.598 11.600 -4.230 1.00 80.38 106 GLY A N 1
ATOM 812 C CA . GLY A 1 106 ? 13.805 12.550 -3.128 1.00 80.38 106 GLY A CA 1
ATOM 813 C C . GLY A 1 106 ? 12.527 13.087 -2.480 1.00 80.38 106 GLY A C 1
ATOM 814 O O . GLY A 1 106 ? 12.622 13.955 -1.615 1.00 80.38 106 GLY A O 1
ATOM 815 N N . GLY A 1 107 ? 11.354 12.572 -2.862 1.00 82.56 107 GLY A N 1
ATOM 816 C CA . GLY A 1 107 ? 10.117 12.765 -2.103 1.00 82.56 107 GLY A CA 1
ATOM 817 C C . GLY A 1 107 ? 10.177 12.168 -0.690 1.00 82.56 107 GLY A C 1
ATOM 818 O O . GLY A 1 107 ? 11.124 11.466 -0.323 1.00 82.56 107 GLY A O 1
ATOM 819 N N . ARG A 1 108 ? 9.145 12.458 0.110 1.00 85.62 108 ARG A N 1
ATOM 820 C CA . ARG A 1 108 ? 8.947 11.826 1.423 1.00 85.62 108 ARG A CA 1
ATOM 821 C C . ARG A 1 108 ? 8.752 10.325 1.250 1.00 85.62 108 ARG A C 1
ATOM 823 O O . ARG A 1 108 ? 8.169 9.884 0.265 1.00 85.62 108 ARG A O 1
ATOM 830 N N . SER A 1 109 ? 9.197 9.547 2.228 1.00 87.31 109 SER A N 1
ATOM 831 C CA . SER A 1 109 ? 8.882 8.120 2.253 1.00 87.31 109 SER A CA 1
ATOM 832 C C . SER A 1 109 ? 7.371 7.899 2.386 1.00 87.31 109 SER A C 1
ATOM 834 O O . SER A 1 109 ? 6.651 8.741 2.937 1.00 87.31 109 SER A O 1
ATOM 836 N N . LEU A 1 110 ? 6.876 6.734 1.955 1.00 87.19 110 LEU A N 1
ATOM 837 C CA . LEU A 1 110 ? 5.476 6.358 2.194 1.00 87.19 110 LEU A CA 1
ATOM 838 C C . LEU A 1 110 ? 5.091 6.466 3.674 1.00 87.19 110 LEU A C 1
ATOM 840 O O . LEU A 1 110 ? 4.011 6.948 3.995 1.00 87.19 110 LEU A O 1
ATOM 844 N N . GLN A 1 111 ? 5.988 6.083 4.585 1.00 86.19 111 GLN A N 1
ATOM 845 C CA . GLN A 1 111 ? 5.739 6.135 6.029 1.00 86.19 111 GLN A CA 1
ATOM 846 C C . GLN A 1 111 ? 5.571 7.568 6.556 1.00 86.19 111 GLN A C 1
ATOM 848 O O . GLN A 1 111 ? 4.813 7.779 7.494 1.00 86.19 111 GLN A O 1
ATOM 853 N N . GLU A 1 112 ? 6.239 8.550 5.949 1.00 87.38 112 GLU A N 1
ATOM 854 C CA . GLU A 1 112 ? 6.084 9.974 6.287 1.00 87.38 112 GLU A CA 1
ATOM 855 C C . GLU A 1 112 ? 4.878 10.624 5.597 1.00 87.38 112 GLU A C 1
ATOM 857 O O . GLU A 1 112 ? 4.424 11.692 6.011 1.00 87.38 112 GLU A O 1
ATOM 862 N N . THR A 1 113 ? 4.395 10.018 4.511 1.00 88.81 113 THR A N 1
ATOM 863 C CA . THR A 1 113 ? 3.298 10.555 3.695 1.00 88.81 113 THR A CA 1
ATOM 864 C C . THR A 1 113 ? 1.934 10.093 4.201 1.00 88.81 113 THR A C 1
ATOM 866 O O . THR A 1 113 ? 0.957 10.834 4.102 1.00 88.81 113 THR A O 1
ATOM 869 N N . VAL A 1 114 ? 1.851 8.896 4.788 1.00 85.12 114 VAL A N 1
ATOM 870 C CA . VAL A 1 114 ? 0.618 8.397 5.405 1.00 85.12 114 VAL A CA 1
ATOM 871 C C . VAL A 1 114 ? 0.360 9.140 6.719 1.00 85.12 114 VAL A C 1
ATOM 873 O O . VAL A 1 114 ? 1.047 8.933 7.714 1.00 85.12 114 VAL A O 1
ATOM 876 N N . VAL A 1 115 ? -0.658 10.002 6.721 1.00 88.12 115 VAL A N 1
ATOM 877 C CA . VAL A 1 115 ? -1.035 10.838 7.878 1.00 88.12 115 VAL A CA 1
ATOM 878 C C . VAL A 1 115 ? -2.150 10.238 8.736 1.00 88.12 115 VAL A C 1
ATOM 880 O O . VAL A 1 115 ? -2.325 10.634 9.886 1.00 88.12 115 VAL A O 1
ATOM 883 N N . SER A 1 116 ? -2.918 9.294 8.192 1.00 89.25 116 SER A N 1
ATOM 884 C CA . SER A 1 116 ? -4.038 8.647 8.874 1.00 89.25 116 SER A CA 1
ATOM 885 C C . SER A 1 116 ? -4.286 7.246 8.312 1.00 89.25 116 SER A C 1
ATOM 887 O O . SER A 1 116 ? -3.794 6.887 7.242 1.00 89.25 116 SER A O 1
ATOM 889 N N . CYS A 1 117 ? -5.040 6.435 9.052 1.00 88.44 117 CYS A N 1
ATOM 890 C CA . CYS A 1 117 ? -5.497 5.121 8.611 1.00 88.44 117 CYS A CA 1
ATOM 891 C C . CYS A 1 117 ? -6.935 4.884 9.082 1.00 88.44 117 CYS A C 1
ATOM 893 O O . CYS A 1 117 ? -7.338 5.376 10.138 1.00 88.44 117 CYS A O 1
ATOM 895 N N . GLY A 1 118 ? -7.704 4.150 8.279 1.00 91.31 118 GLY A N 1
ATOM 896 C CA . GLY A 1 118 ? -9.048 3.704 8.632 1.00 91.31 118 GLY A CA 1
ATOM 897 C C . GLY A 1 118 ? -9.003 2.340 9.309 1.00 91.31 118 GLY A C 1
ATOM 898 O O . GLY A 1 118 ? -8.207 1.482 8.929 1.00 91.31 118 GLY A O 1
ATOM 899 N N . TRP A 1 119 ? -9.872 2.142 10.295 1.00 91.56 119 TRP A N 1
ATOM 900 C CA . TRP A 1 119 ? -10.074 0.853 10.947 1.00 91.56 119 TRP A CA 1
ATOM 901 C C . TRP A 1 119 ? -11.549 0.492 10.883 1.00 91.56 119 TRP A C 1
ATOM 903 O O . TRP A 1 119 ? -12.408 1.338 11.123 1.00 91.56 119 TRP A O 1
ATOM 913 N N . LYS A 1 120 ? -11.821 -0.779 10.602 1.00 91.69 120 LYS A N 1
ATOM 914 C CA . LYS A 1 120 ? -13.153 -1.368 10.665 1.00 91.69 120 LYS A CA 1
ATOM 915 C C . LYS A 1 120 ? -13.100 -2.583 11.575 1.00 91.69 120 LYS A C 1
ATOM 917 O O . LYS A 1 120 ? -12.181 -3.395 11.475 1.00 91.69 120 LYS A O 1
ATOM 922 N N . PHE A 1 121 ? -14.064 -2.685 12.476 1.00 90.31 121 PHE A N 1
ATOM 923 C CA . PHE A 1 121 ? -14.192 -3.798 13.404 1.00 90.31 121 PHE A CA 1
ATOM 924 C C . PHE A 1 121 ? -15.667 -4.077 13.672 1.00 90.31 121 PHE A C 1
ATOM 926 O O . PHE A 1 121 ? -16.484 -3.158 13.684 1.00 90.31 121 PHE A O 1
ATOM 933 N N . ASP A 1 122 ? -15.978 -5.348 13.902 1.00 91.12 122 ASP A N 1
ATOM 934 C CA . ASP A 1 122 ? -17.315 -5.804 14.263 1.00 91.12 122 ASP A CA 1
ATOM 935 C C . ASP A 1 122 ? -17.423 -5.882 15.795 1.00 91.12 122 ASP A C 1
ATOM 937 O O . ASP A 1 122 ? -16.516 -6.387 16.467 1.00 91.12 122 ASP A O 1
ATOM 941 N N . ILE A 1 123 ? -18.522 -5.374 16.362 1.00 91.12 123 ILE A N 1
ATOM 942 C CA . ILE A 1 123 ? -18.800 -5.439 17.805 1.00 91.12 123 ILE A CA 1
ATOM 943 C C . ILE A 1 123 ? -19.938 -6.435 18.037 1.00 91.12 123 ILE A C 1
ATOM 945 O O . ILE A 1 123 ? -21.106 -6.142 17.782 1.00 91.12 123 ILE A O 1
ATOM 949 N N . LEU A 1 124 ? -19.600 -7.622 18.538 1.00 91.62 124 LEU A N 1
ATOM 950 C CA . LEU A 1 124 ? -20.578 -8.681 18.786 1.00 91.62 124 LEU A CA 1
ATOM 951 C C . LEU A 1 124 ? -21.572 -8.285 19.885 1.00 91.62 124 LEU A C 1
ATOM 953 O O . LEU A 1 124 ? -21.174 -7.917 20.990 1.00 91.62 124 LEU A O 1
ATOM 957 N N . GLY A 1 125 ? -22.865 -8.422 19.585 1.00 91.19 125 GLY A N 1
ATOM 958 C CA . GLY A 1 125 ? -23.952 -8.131 20.524 1.00 91.19 125 GLY A CA 1
ATOM 959 C C . GLY A 1 125 ? -24.205 -6.641 20.762 1.00 91.19 125 GLY A C 1
ATOM 960 O O . GLY A 1 125 ? -24.942 -6.303 21.685 1.00 91.19 125 GLY A O 1
ATOM 961 N N . ALA A 1 126 ? -23.605 -5.759 19.961 1.00 92.00 126 ALA A N 1
ATOM 962 C CA . ALA A 1 126 ? -23.890 -4.336 20.030 1.00 92.00 126 ALA A CA 1
ATOM 963 C C . ALA A 1 126 ? -25.328 -4.037 19.587 1.00 92.00 126 ALA A C 1
ATOM 965 O O . ALA A 1 126 ? -25.828 -4.609 18.619 1.00 92.00 126 ALA A O 1
ATOM 966 N N . VAL A 1 127 ? -25.978 -3.113 20.290 1.00 93.06 127 VAL A N 1
ATOM 967 C CA . VAL A 1 127 ? -27.290 -2.587 19.909 1.00 93.06 127 VAL A CA 1
ATOM 968 C C . VAL A 1 127 ? -27.072 -1.340 19.062 1.00 93.06 127 VAL A C 1
ATOM 970 O O . VAL A 1 127 ? -26.462 -0.383 19.531 1.00 93.06 127 VAL A O 1
ATOM 973 N N . THR A 1 128 ? -27.593 -1.338 17.835 1.00 92.19 128 THR A N 1
ATOM 974 C CA . THR A 1 128 ? -27.411 -0.265 16.840 1.00 92.19 128 THR A CA 1
ATOM 975 C C . THR A 1 128 ? -27.602 1.137 17.420 1.00 92.19 128 THR A C 1
ATOM 977 O O . THR A 1 128 ? -26.713 1.976 17.306 1.00 92.19 128 THR A O 1
ATOM 980 N N . GLN A 1 129 ? -28.705 1.362 18.137 1.00 94.31 129 GLN A N 1
ATOM 981 C CA . GLN A 1 129 ? -28.992 2.658 18.753 1.00 94.31 129 GLN A CA 1
ATOM 982 C C . GLN A 1 129 ? -27.933 3.072 19.793 1.00 94.31 129 GLN A C 1
ATOM 984 O O . GLN A 1 129 ? -27.523 4.228 19.835 1.00 94.31 129 GLN A O 1
ATOM 989 N N . GLU A 1 130 ? -27.447 2.140 20.619 1.00 95.12 130 GLU A N 1
ATOM 990 C CA . GLU A 1 130 ? -26.421 2.442 21.627 1.00 95.12 130 GLU A CA 1
ATOM 991 C C . GLU A 1 130 ? -25.083 2.821 20.979 1.00 95.12 130 GLU A C 1
ATOM 993 O O . GLU A 1 130 ? -24.367 3.686 21.492 1.00 95.12 130 GLU A O 1
ATOM 998 N N . VAL A 1 131 ? -24.753 2.189 19.846 1.00 94.44 131 VAL A N 1
ATOM 999 C CA . VAL A 1 131 ? -23.561 2.506 19.049 1.00 94.44 131 VAL A CA 1
ATOM 1000 C C . VAL A 1 131 ? -23.683 3.898 18.440 1.00 94.44 131 VAL A C 1
ATOM 1002 O O . VAL A 1 131 ? -22.754 4.691 18.577 1.00 94.44 131 VAL A O 1
ATOM 1005 N N . GLU A 1 132 ? -24.815 4.220 17.812 1.00 94.75 132 GLU A N 1
ATOM 1006 C CA . GLU A 1 132 ? -25.070 5.544 17.230 1.00 94.75 132 GLU A CA 1
ATOM 1007 C C . GLU A 1 132 ? -24.952 6.648 18.288 1.00 94.75 132 GLU A C 1
ATOM 1009 O O . GLU A 1 132 ? -24.174 7.589 18.119 1.00 94.75 132 GLU A O 1
ATOM 1014 N N . GLU A 1 133 ? -25.614 6.483 19.435 1.00 95.69 133 GLU A N 1
ATOM 1015 C CA . GLU A 1 133 ? -25.515 7.433 20.544 1.00 95.69 133 GLU A CA 1
ATOM 1016 C C . GLU A 1 133 ? -24.077 7.554 21.082 1.00 95.69 133 GLU A C 1
ATOM 1018 O O . GLU A 1 133 ? -23.639 8.637 21.482 1.00 95.69 133 GLU A O 1
ATOM 1023 N N . ALA A 1 134 ? -23.311 6.458 21.122 1.00 94.25 134 ALA A N 1
ATOM 1024 C CA . ALA A 1 134 ? -21.912 6.488 21.545 1.00 94.25 134 ALA A CA 1
ATOM 1025 C C . ALA A 1 134 ? -21.018 7.236 20.546 1.00 94.25 134 ALA A C 1
ATOM 1027 O O . ALA A 1 134 ? -20.153 8.003 20.976 1.00 94.25 134 ALA A O 1
ATOM 1028 N N . ILE A 1 135 ? -21.241 7.052 19.242 1.00 95.19 135 ILE A N 1
ATOM 1029 C CA . ILE A 1 135 ? -20.542 7.781 18.179 1.00 95.19 135 ILE A CA 1
ATOM 1030 C C . ILE A 1 135 ? -20.844 9.278 18.285 1.00 95.19 135 ILE A C 1
ATOM 1032 O O . ILE A 1 135 ? -19.911 10.082 18.311 1.00 95.19 135 ILE A O 1
ATOM 1036 N N . GLU A 1 136 ? -22.118 9.658 18.414 1.00 95.19 136 GLU A N 1
ATOM 1037 C CA . GLU A 1 136 ? -22.525 11.060 18.560 1.00 95.19 136 GLU A CA 1
ATOM 1038 C C . GLU A 1 136 ? -21.876 11.712 19.784 1.00 95.19 136 GLU A C 1
ATOM 1040 O O . GLU A 1 136 ? -21.271 12.781 19.672 1.00 95.19 136 GLU A O 1
ATOM 1045 N N . ARG A 1 137 ? -21.925 11.044 20.946 1.00 94.69 137 ARG A N 1
ATOM 1046 C CA . ARG A 1 137 ? -21.264 11.527 22.169 1.00 94.69 137 ARG A CA 1
ATOM 1047 C C . ARG A 1 137 ? -19.755 11.685 21.981 1.00 94.69 137 ARG A C 1
ATOM 1049 O O . ARG A 1 137 ? -19.199 12.696 22.407 1.00 94.69 137 ARG A O 1
ATOM 1056 N N . ALA A 1 138 ? -19.094 10.713 21.352 1.00 94.00 138 ALA A N 1
ATOM 1057 C CA . ALA A 1 138 ? -17.651 10.743 21.123 1.00 94.00 138 ALA A CA 1
ATOM 1058 C C . ALA A 1 138 ? -17.237 11.876 20.171 1.00 94.00 138 ALA A C 1
ATOM 1060 O O . ALA A 1 138 ? -16.253 12.570 20.429 1.00 94.00 138 ALA A O 1
ATOM 1061 N N . LEU A 1 139 ? -17.990 12.097 19.089 1.00 93.88 139 LEU A N 1
ATOM 1062 C CA . LEU A 1 139 ? -17.699 13.149 18.116 1.00 93.88 139 LEU A CA 1
ATOM 1063 C C . LEU A 1 139 ? -18.018 14.552 18.649 1.00 93.88 139 LEU A C 1
ATOM 1065 O O . LEU A 1 139 ? -17.254 15.477 18.359 1.00 93.88 139 LEU A O 1
ATOM 1069 N N . ALA A 1 140 ? -19.089 14.706 19.436 1.00 94.19 140 ALA A N 1
ATOM 1070 C CA . ALA A 1 140 ? -19.471 15.973 20.066 1.00 94.19 140 ALA A CA 1
ATOM 1071 C C . ALA A 1 140 ? -18.579 16.351 21.263 1.00 94.19 140 ALA A C 1
ATOM 1073 O O . ALA A 1 140 ? -18.432 17.533 21.577 1.00 94.19 140 ALA A O 1
ATOM 1074 N N . GLY A 1 141 ? -17.986 15.362 21.936 1.00 93.56 141 GLY A N 1
ATOM 1075 C CA . GLY A 1 141 ? -17.059 15.572 23.044 1.00 93.56 141 GLY A CA 1
ATOM 1076 C C . GLY A 1 141 ? -15.701 16.127 22.602 1.00 93.56 141 GLY A C 1
ATOM 1077 O O . GLY A 1 141 ? -15.198 15.822 21.519 1.00 93.56 141 GLY A O 1
ATOM 1078 N N . SER A 1 142 ? -15.069 16.914 23.477 1.00 92.38 142 SER A N 1
ATOM 1079 C CA . SER A 1 142 ? -13.675 17.362 23.323 1.00 92.38 142 SER A CA 1
ATOM 1080 C C . SER A 1 142 ? -12.653 16.341 23.836 1.00 92.38 142 SER A C 1
ATOM 1082 O O . SER A 1 142 ? -11.456 16.488 23.589 1.00 92.38 142 SER A O 1
ATOM 1084 N N . GLU A 1 143 ? -13.112 15.308 24.545 1.00 93.88 143 GLU A N 1
ATOM 1085 C CA . GLU A 1 143 ? -12.264 14.310 25.191 1.00 93.88 143 GLU A CA 1
ATOM 1086 C C . GLU A 1 143 ? -12.840 12.902 25.021 1.00 93.88 143 GLU A C 1
ATOM 1088 O O . GLU A 1 143 ? -14.045 12.686 25.145 1.00 93.88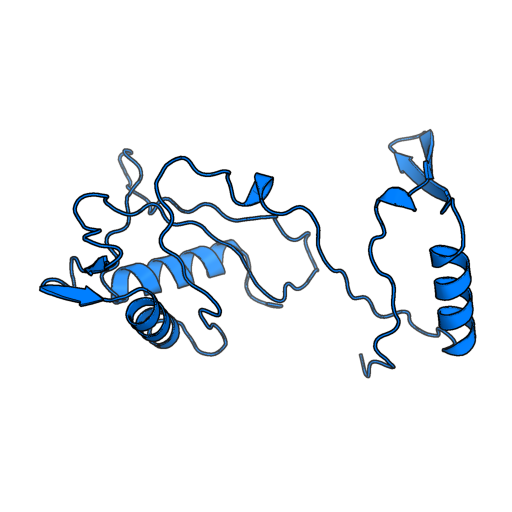 143 GLU A O 1
ATOM 1093 N N . ILE A 1 144 ? -11.956 11.944 24.744 1.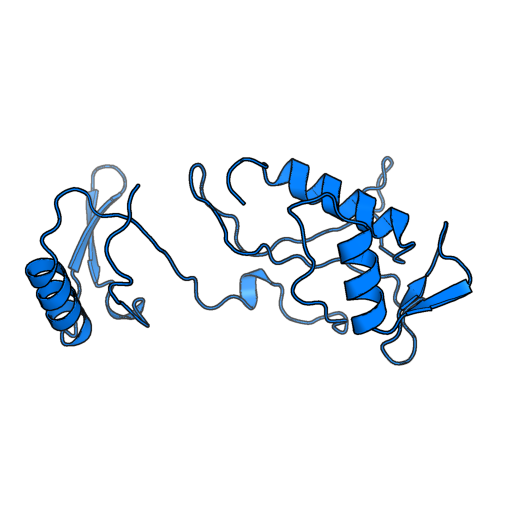00 93.56 144 ILE A N 1
ATOM 1094 C CA . ILE A 1 144 ? -12.229 10.506 24.779 1.00 93.56 144 ILE A CA 1
ATOM 1095 C C . ILE A 1 144 ? -11.106 9.901 25.616 1.00 93.56 144 ILE A C 1
ATOM 1097 O O . ILE A 1 144 ? -10.018 9.632 25.109 1.00 93.56 144 ILE A O 1
ATOM 1101 N N . GLU A 1 145 ? -11.351 9.749 26.913 1.00 92.38 145 GLU A N 1
ATOM 1102 C CA . GLU A 1 145 ? -10.376 9.196 27.851 1.00 92.38 145 GLU A CA 1
ATOM 1103 C C . GLU A 1 145 ? -10.276 7.680 27.692 1.00 92.38 145 GLU A C 1
ATOM 1105 O O . GLU A 1 145 ? -11.275 6.958 27.748 1.00 92.38 145 GLU A O 1
ATOM 1110 N N . THR A 1 146 ? -9.054 7.185 27.530 1.00 91.00 146 THR A N 1
ATOM 1111 C CA . 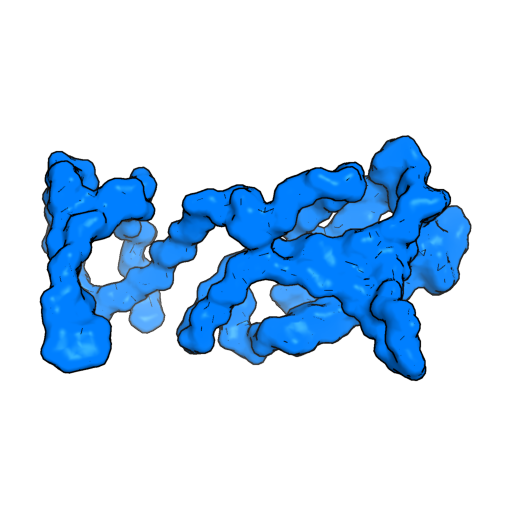THR A 1 146 ? -8.767 5.751 27.506 1.00 91.00 146 THR A CA 1
ATOM 1112 C C . THR A 1 146 ? -7.734 5.393 28.560 1.00 91.00 146 THR A C 1
ATOM 1114 O O . THR A 1 146 ? -6.811 6.158 28.838 1.00 91.00 146 THR A O 1
ATOM 1117 N N . GLU A 1 147 ? -7.878 4.207 29.148 1.00 92.00 147 GLU A N 1
ATOM 1118 C CA . GLU A 1 147 ? -6.896 3.649 30.071 1.00 92.00 147 GLU A CA 1
ATOM 1119 C C . GLU A 1 147 ? -6.148 2.511 29.390 1.00 92.00 147 GLU A C 1
ATOM 1121 O O . GLU A 1 147 ? -6.737 1.523 28.945 1.00 92.00 147 GLU A O 1
ATOM 1126 N N . ARG A 1 148 ? -4.822 2.624 29.331 1.00 88.00 148 ARG A N 1
ATOM 1127 C CA . ARG A 1 148 ? -3.968 1.581 28.775 1.00 88.00 148 ARG A CA 1
ATOM 1128 C C . ARG A 1 148 ? -2.908 1.188 29.786 1.00 88.00 148 ARG A C 1
ATOM 1130 O O . ARG A 1 148 ? -2.150 2.014 30.291 1.00 88.00 148 ARG A O 1
ATOM 1137 N N . LYS A 1 149 ? -2.819 -0.110 30.068 1.00 86.44 149 LYS A N 1
ATOM 1138 C CA . LYS A 1 149 ? -1.767 -0.642 30.933 1.00 86.44 149 LYS A CA 1
ATOM 1139 C C . LYS A 1 149 ? -0.455 -0.706 30.152 1.00 86.44 149 LYS A C 1
ATOM 1141 O O . LYS A 1 149 ? -0.314 -1.505 29.225 1.00 86.44 1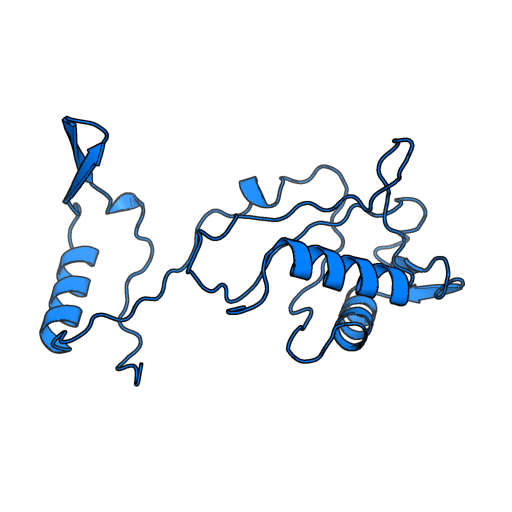49 LYS A O 1
ATOM 1146 N N . LYS A 1 150 ? 0.518 0.122 30.531 1.00 81.50 150 LYS A N 1
ATOM 1147 C CA . LYS A 1 150 ? 1.874 0.106 29.973 1.00 81.50 150 LYS A CA 1
ATOM 1148 C C . LYS A 1 150 ? 2.814 -0.372 31.075 1.00 81.50 150 LYS A C 1
ATOM 1150 O O . LYS A 1 150 ? 3.095 0.344 32.028 1.00 81.50 150 LYS A O 1
ATOM 1155 N N . LYS A 1 151 ? 3.287 -1.619 30.967 1.00 81.12 151 LYS A N 1
ATOM 1156 C CA . LYS A 1 151 ? 3.975 -2.333 32.065 1.00 81.12 151 LYS A CA 1
ATOM 1157 C C . LYS A 1 151 ? 3.072 -2.454 33.313 1.00 81.12 151 LYS A C 1
ATOM 1159 O O . LYS A 1 151 ? 1.943 -2.917 33.189 1.00 81.12 151 LYS A O 1
ATOM 1164 N N . ASN A 1 152 ? 3.564 -2.095 34.502 1.00 85.38 152 ASN A N 1
ATOM 1165 C CA . ASN A 1 152 ? 2.819 -2.122 35.770 1.00 85.38 152 ASN A CA 1
ATOM 1166 C C . ASN A 1 152 ? 2.115 -0.792 36.096 1.00 85.38 152 ASN A C 1
ATOM 1168 O O . ASN A 1 152 ? 1.624 -0.632 37.208 1.00 85.38 152 ASN A O 1
ATOM 1172 N N . GLU A 1 153 ? 2.046 0.138 35.143 1.00 87.81 153 GLU A N 1
ATOM 1173 C CA . GLU A 1 153 ? 1.431 1.454 35.317 1.00 87.81 153 GLU A CA 1
ATOM 1174 C C . GLU A 1 153 ? 0.194 1.602 34.420 1.00 87.81 153 GLU A C 1
ATOM 1176 O O . GLU A 1 153 ? 0.164 1.111 33.283 1.00 87.81 153 GLU A O 1
ATOM 1181 N N . LEU A 1 154 ? -0.843 2.252 34.953 1.00 87.44 154 LEU A N 1
ATOM 1182 C CA . LEU A 1 154 ? -2.028 2.661 34.204 1.00 87.44 154 LEU A CA 1
ATOM 1183 C C . LEU A 1 154 ? -1.774 4.052 33.633 1.00 87.44 154 LEU A C 1
ATOM 1185 O O . LEU A 1 154 ? -1.560 4.999 34.385 1.00 87.44 154 LEU A O 1
ATOM 1189 N N . VAL A 1 155 ? -1.798 4.162 32.309 1.00 91.62 155 VAL A N 1
ATOM 1190 C CA . VAL A 1 155 ? -1.661 5.437 31.607 1.00 91.62 155 VAL A CA 1
ATOM 1191 C C . VAL A 1 155 ? -3.039 5.846 31.104 1.00 91.62 155 VAL A C 1
ATOM 1193 O O . VAL A 1 155 ? -3.705 5.051 30.437 1.00 91.62 155 VAL A O 1
ATOM 1196 N N . ARG A 1 156 ? -3.453 7.068 31.445 1.00 91.62 156 ARG A N 1
ATOM 1197 C CA . ARG A 1 156 ? -4.642 7.727 30.893 1.00 91.62 156 ARG A CA 1
ATOM 1198 C C . ARG A 1 156 ? -4.241 8.607 29.724 1.00 91.62 156 ARG A C 1
ATOM 1200 O O . ARG A 1 156 ? -3.250 9.329 29.818 1.00 91.62 156 ARG A O 1
ATOM 1207 N N . GLU A 1 157 ? -4.991 8.518 28.639 1.00 92.88 157 GLU A N 1
ATOM 1208 C CA . GLU A 1 157 ? -4.731 9.269 27.418 1.00 92.88 157 GLU A CA 1
ATOM 1209 C C . GLU A 1 157 ? -6.052 9.681 26.763 1.00 92.88 157 GLU A C 1
ATOM 1211 O O . GLU A 1 157 ? -6.912 8.834 26.495 1.00 92.88 157 GLU A O 1
ATOM 1216 N N . ASN A 1 158 ? -6.188 10.979 26.484 1.00 93.75 158 ASN A N 1
ATOM 1217 C CA . ASN A 1 158 ? -7.263 11.511 25.659 1.00 93.75 158 ASN A CA 1
ATOM 1218 C C . ASN A 1 158 ? -6.950 11.237 24.185 1.00 93.75 158 ASN A C 1
ATOM 1220 O O . ASN A 1 158 ? -6.028 11.834 23.638 1.00 93.75 158 ASN A O 1
ATOM 1224 N N . ILE A 1 159 ? -7.737 10.393 23.519 1.00 94.06 159 ILE A N 1
ATOM 1225 C CA . ILE A 1 159 ? -7.513 10.028 22.111 1.00 94.06 159 ILE A CA 1
ATOM 1226 C C . ILE A 1 159 ? -8.331 10.865 21.116 1.00 94.06 159 ILE A C 1
ATOM 1228 O O . ILE A 1 159 ? -8.195 10.675 19.906 1.00 94.06 159 ILE A O 1
ATOM 1232 N N . ARG A 1 160 ? -9.190 11.786 21.583 1.00 94.06 160 ARG A N 1
ATOM 1233 C CA . ARG A 1 160 ? -10.166 12.496 20.731 1.00 94.06 160 ARG A CA 1
ATOM 1234 C C . ARG A 1 160 ? -9.523 13.210 19.545 1.00 94.06 160 ARG A C 1
ATOM 1236 O O . ARG A 1 160 ? -10.104 13.214 18.461 1.00 94.06 160 ARG A O 1
ATOM 1243 N N . TYR A 1 161 ? -8.340 13.792 19.744 1.00 92.00 161 TYR A N 1
ATOM 1244 C CA . TYR A 1 161 ? -7.611 14.538 18.714 1.00 92.00 161 TYR A CA 1
ATOM 1245 C C . TYR A 1 161 ? -7.155 13.663 17.533 1.00 92.00 161 TYR A C 1
ATOM 1247 O O . TYR A 1 161 ? -6.918 14.189 16.449 1.00 92.00 161 TYR A O 1
ATOM 1255 N N . GLY A 1 162 ? -7.016 12.348 17.738 1.00 91.75 162 GLY A N 1
ATOM 1256 C CA . GLY A 1 162 ? -6.633 11.387 16.701 1.00 91.75 162 GLY A CA 1
ATOM 1257 C C . GLY A 1 162 ? -7.817 10.795 15.931 1.00 91.75 162 GLY A C 1
ATOM 1258 O O . GLY A 1 162 ? -7.604 10.067 14.964 1.00 91.75 162 GLY A O 1
ATOM 1259 N N . VAL A 1 163 ? -9.056 11.087 16.342 1.00 93.94 163 VAL A N 1
ATOM 1260 C CA . VAL A 1 163 ? -10.277 10.594 15.691 1.00 93.94 163 VAL A CA 1
ATOM 1261 C C . VAL A 1 163 ? -10.790 11.654 14.719 1.00 93.94 163 VAL A C 1
ATOM 1263 O O . VAL A 1 163 ? -11.432 12.629 15.119 1.00 93.94 163 VAL A O 1
ATOM 1266 N N . TYR A 1 164 ? -10.486 11.462 13.436 1.00 92.69 164 TYR A N 1
ATOM 1267 C CA . TYR A 1 164 ? -10.935 12.350 12.358 1.00 92.69 164 TYR A CA 1
ATOM 1268 C C . TYR A 1 164 ? -12.374 12.075 11.922 1.00 92.69 164 TYR A C 1
ATOM 1270 O O . TYR A 1 164 ? -13.117 13.010 11.645 1.00 92.69 164 TYR A O 1
ATOM 1278 N N . ASP A 1 165 ? -12.747 10.798 11.873 1.00 94.12 165 ASP A N 1
ATOM 1279 C CA 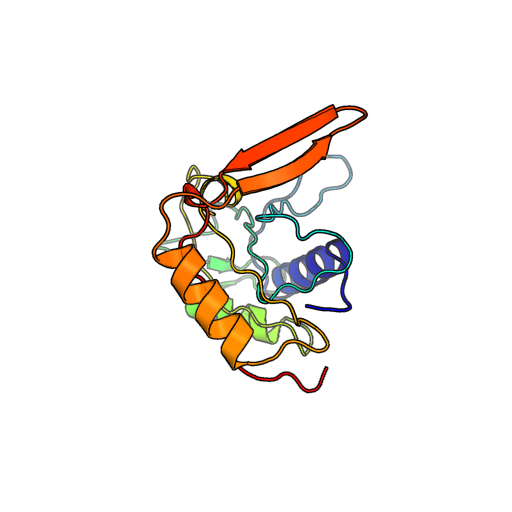. ASP A 1 165 ? -14.076 10.322 11.509 1.00 94.12 165 ASP A CA 1
ATOM 1280 C C . ASP A 1 165 ? -14.394 9.062 12.319 1.00 94.12 165 ASP A C 1
ATOM 1282 O O . ASP A 1 165 ? -13.496 8.278 12.642 1.00 94.12 165 ASP A O 1
ATOM 1286 N N . LEU A 1 166 ? -15.667 8.884 12.661 1.00 95.19 166 LEU A N 1
ATOM 1287 C CA . LEU A 1 166 ? -16.175 7.701 13.342 1.00 95.19 166 LEU A CA 1
ATOM 1288 C C . LEU A 1 166 ? -17.623 7.496 12.910 1.00 95.19 166 LEU A C 1
ATOM 1290 O O . LEU A 1 166 ? -18.457 8.377 13.097 1.00 95.19 166 LEU A O 1
ATOM 1294 N N . ARG A 1 167 ? -17.926 6.336 12.334 1.00 95.00 167 ARG A N 1
ATOM 1295 C CA . ARG A 1 167 ? -19.256 6.038 11.802 1.00 95.00 167 ARG A CA 1
ATOM 1296 C C . ARG A 1 167 ? -19.561 4.554 11.896 1.00 95.00 167 ARG A C 1
ATOM 1298 O O . ARG A 1 167 ? -18.656 3.722 11.864 1.00 95.00 167 ARG A O 1
ATOM 1305 N N . MET A 1 168 ? -20.845 4.240 11.961 1.00 94.12 168 MET A N 1
ATOM 1306 C CA . MET A 1 168 ? -21.340 2.885 11.774 1.00 94.12 168 MET A CA 1
ATOM 1307 C C . MET A 1 168 ? -21.532 2.634 10.276 1.00 94.12 168 MET A C 1
ATOM 1309 O O . MET A 1 168 ? -22.104 3.469 9.580 1.00 94.12 168 MET A O 1
ATOM 1313 N N . GLU A 1 169 ? -21.051 1.496 9.772 1.00 90.81 169 GLU A N 1
ATOM 1314 C CA . GLU A 1 169 ? -21.267 1.115 8.365 1.00 90.81 169 GLU A CA 1
ATOM 1315 C C . GLU A 1 169 ? -22.479 0.197 8.161 1.00 90.81 169 GLU A C 1
ATOM 1317 O O . GLU A 1 169 ? -23.009 0.135 7.054 1.00 90.81 169 GLU A O 1
ATOM 1322 N N . GLY A 1 170 ? -22.931 -0.492 9.211 1.00 87.88 170 GLY A N 1
ATOM 1323 C CA . GLY A 1 170 ? -24.092 -1.380 9.190 1.00 87.88 170 GLY A CA 1
ATOM 1324 C C . GLY A 1 170 ? -23.865 -2.651 10.004 1.00 87.88 170 GLY A C 1
ATOM 1325 O O . GLY A 1 170 ? -22.845 -2.798 10.679 1.00 87.88 170 GLY A O 1
ATOM 1326 N N . GLU A 1 171 ? -24.822 -3.572 9.921 1.00 84.44 171 GLU A N 1
ATOM 1327 C CA . GLU A 1 171 ? -24.707 -4.909 10.502 1.00 84.44 171 GLU A CA 1
ATOM 1328 C C . GLU A 1 171 ? -23.865 -5.812 9.588 1.00 84.44 171 GLU A C 1
ATOM 1330 O O . GLU A 1 171 ? -24.014 -5.809 8.364 1.00 84.44 171 GLU A O 1
ATOM 1335 N N . SER A 1 172 ? -22.953 -6.570 10.192 1.00 81.00 172 SER A N 1
ATOM 1336 C CA . SER A 1 172 ? -22.092 -7.537 9.510 1.00 81.00 172 SER A CA 1
ATOM 1337 C C . SER A 1 172 ? -22.613 -8.947 9.778 1.00 81.00 172 SER A C 1
ATOM 1339 O O . SER A 1 172 ? -23.014 -9.256 10.896 1.00 81.00 172 SER A O 1
ATOM 1341 N N . GLU A 1 173 ? -22.586 -9.817 8.767 1.00 72.69 173 GLU A N 1
ATOM 1342 C CA . GLU A 1 173 ? -22.934 -11.243 8.913 1.00 72.69 173 GLU A CA 1
ATOM 1343 C C . GLU A 1 173 ? -21.792 -12.083 9.530 1.00 72.69 173 GLU A C 1
ATOM 1345 O O . GLU A 1 173 ? -21.909 -13.308 9.613 1.00 72.69 173 GLU A O 1
ATOM 1350 N N . ARG A 1 174 ? -20.662 -11.454 9.890 1.00 59.81 174 ARG A N 1
ATOM 1351 C CA . ARG A 1 174 ? -19.481 -12.127 10.458 1.00 59.81 174 ARG A CA 1
ATOM 1352 C C . ARG A 1 174 ? -19.639 -12.509 11.927 1.00 59.81 174 ARG A C 1
ATOM 1354 O O . ARG A 1 174 ? -20.229 -11.727 12.700 1.00 59.81 174 ARG A O 1
#

Secondary structure (DSSP, 8-state):
--S--HHHHHHHHHHHHHHHT--B-B-SSSS--B--EESSPPPTT---S---EE-PBPGGGEETTEEE--GGGTT-EE-HHHHHHHHHHHSPTT--------PPTTPPPHHHH----------TT--HHHHHHHHHHHHH-S--EEEEEETTEEEEEE-GGG-S----------

Sequence (174 aa):
MRFVGHRDVARIVERALRRCGVPITYSEGFSPRVRMSFGLALPTCYESEAEYLDVPLDPDSVVDGQIACTGWGQGKIHSEQQMQIALSEALPTGFDVVALTVEPKGGRSLQETVVSCGWKFDILGAVTQEVEEAIERALAGSEIETERKKKNELVRENIRYGVYDLRMEGESER

Foldseek 3Di:
DQPADPVNVVVQLQQLCVQQQFQFDWDPDPDTDFDKDWEDDDDPRDDDPDTDMDTDGDPVQADPQWGQGHDPNHPDIGHQVRSQVSSQVSGDPPDHSPGGGDDDPPDDDNHVVDPADDDDDDDPPDDPVVQVVVQVCLQPDPFDWDWDDDDPDTDIDTCSVRDPDDDDPDDDPD

pLDDT: mean 90.2, std 5.81, range [59.81, 97.5]

Radius of gyration: 21.61 Å; chains: 1; bounding box: 56×32×62 Å